Protein AF-A0A935X987-F1 (afdb_monomer)

Radius of gyration: 27.94 Å; Cα contacts (8 Å, |Δi|>4): 305; chains: 1; bounding box: 49×29×111 Å

Nearest PDB structures (foldseek):
  8fn9-assembly2_D  TM=5.252E-01  e=2.152E-01  Homo sapiens
  6yfg-assembly1_AA  TM=4.339E-01  e=1.668E+00  Beihai levi-like virus 32
  7ds3-assembly1_B  TM=3.141E-01  e=2.901E+00  Gallus gallus
  6yfj-assembly1_AA  TM=3.080E-01  e=5.956E+00  Leviviridae sp.

Sequence (176 aa):
MDQRFPAGAHVYTLSGLGQSESVTLNAAVGPYPDAFPYLTGSTFSDLQGMEAGNAFDFHISPIGTPAPGTEQTITFFVDDVLTGETRFSSGGLAAPSVTTLTMPANTLQAGRTYQFQFYLGNRVDLTADNAAGASQGFTLLTTGEFTTAVPEPETVGLMFAGLGVLGAALRRRTAA

pLDDT: mean 71.59, std 15.4, range [34.56, 96.38]

Mean predicted aligned error: 15.08 Å

Secondary structure (DSSP, 8-state):
--TTS-SEEEEEEEEETTEEEEEEEEESS-SS-SS---BSS--HHHHTTB-TTS-EEEEBPPPPPPPTTEEEEEEEEEEETTT--EEEE---EESSS--EEEEPTTSS-TT-EEEEEEEEEEEEEE-SSSSS-EEEEEEEEEEEEEEB--PPPTHHHHHHHHHHHHHHHHHHHS--

Foldseek 3Di:
DPPPDDQAWDWDWDDDDNDIDIDIDHSNDPQDWPDDKDFDPDDLVNQAQAALQAKDKGFIDQTDDGDPQKWKWKKKWKAFPVPRHTLDIPPTDTDRPDGIDIDGHNSDDAFTKIKMKIKIKMKHFPPDDDDDRDIDIDIDIDMDMYHHHDPPPCPVVCVVVVVVVVVVVVVVVVVD

Solvent-accessible surface area (backbone atoms only — not comparable to full-atom values): 10360 Å² total; per-residue (Å²): 129,71,86,88,65,72,73,41,77,44,73,48,71,53,73,55,96,94,45,74,51,75,48,76,46,70,36,63,56,61,95,64,75,91,63,83,68,46,60,70,75,43,54,74,70,66,44,49,52,33,58,23,78,44,59,46,75,49,31,38,37,78,50,71,80,67,50,90,74,40,52,41,34,36,36,43,37,32,27,33,65,86,78,69,46,74,59,43,68,71,53,83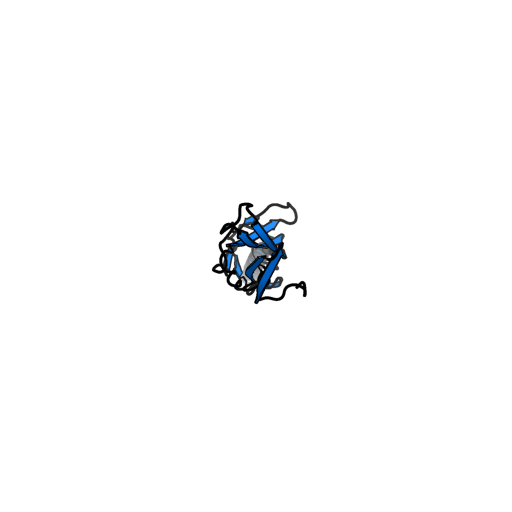,37,69,53,51,84,62,42,69,47,79,46,63,47,58,56,52,60,58,64,38,52,30,35,40,41,39,36,43,39,38,36,33,65,54,72,87,84,63,103,56,91,48,67,53,70,53,71,50,80,42,73,53,71,36,36,25,24,62,76,77,66,62,58,65,59,50,48,53,50,50,52,50,53,52,52,55,56,54,58,59,66,76,76,115

Structure (mmCIF, N/CA/C/O backbone):
data_AF-A0A935X987-F1
#
_entry.id   AF-A0A935X987-F1
#
loop_
_atom_site.group_PDB
_atom_site.id
_atom_site.type_symbol
_atom_site.label_atom_id
_atom_site.label_alt_id
_atom_site.label_comp_id
_atom_site.label_asym_id
_atom_site.label_entity_id
_atom_site.label_seq_id
_atom_site.pdbx_PDB_ins_code
_atom_site.Cartn_x
_atom_site.Cartn_y
_atom_site.Cartn_z
_atom_site.occupancy
_atom_site.B_iso_or_equiv
_atom_site.auth_seq_id
_atom_site.auth_comp_id
_atom_site.auth_asym_id
_atom_site.auth_atom_id
_atom_site.pdbx_PDB_model_num
ATOM 1 N N . MET A 1 1 ? -1.411 -8.880 -22.874 1.00 43.59 1 MET A N 1
ATOM 2 C CA . MET A 1 1 ? -0.137 -8.797 -23.619 1.00 43.59 1 MET A CA 1
ATOM 3 C C . MET A 1 1 ? -0.482 -8.485 -25.068 1.00 43.59 1 MET A C 1
ATOM 5 O O . MET A 1 1 ? -1.319 -9.198 -25.614 1.00 43.59 1 MET A O 1
ATOM 9 N N . ASP A 1 2 ? 0.045 -7.406 -25.655 1.00 34.56 2 ASP A N 1
ATOM 10 C CA . ASP A 1 2 ? -0.148 -7.147 -27.090 1.00 34.56 2 ASP A CA 1
ATOM 11 C C . ASP A 1 2 ? 0.622 -8.223 -27.867 1.00 34.56 2 ASP A C 1
ATOM 13 O O . ASP A 1 2 ? 1.840 -8.337 -27.739 1.00 34.56 2 ASP A O 1
ATOM 17 N N . GLN A 1 3 ? -0.090 -9.058 -28.625 1.00 42.81 3 GLN A N 1
ATOM 18 C CA . GLN A 1 3 ? 0.489 -10.177 -29.380 1.00 42.81 3 GLN A CA 1
ATOM 19 C C . GLN A 1 3 ? 1.501 -9.730 -30.448 1.00 42.81 3 GLN A C 1
ATOM 21 O O . GLN A 1 3 ? 2.171 -10.568 -31.045 1.00 42.81 3 GLN A O 1
ATOM 26 N N . ARG A 1 4 ? 1.615 -8.424 -30.704 1.00 42.59 4 ARG A N 1
ATOM 27 C CA . ARG A 1 4 ? 2.481 -7.865 -31.743 1.00 42.59 4 ARG A CA 1
ATOM 28 C C . ARG A 1 4 ? 3.965 -7.814 -31.371 1.00 42.59 4 ARG A C 1
A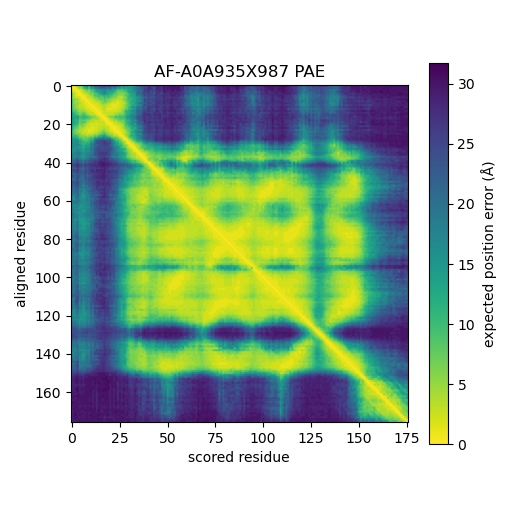TOM 30 O O . ARG A 1 4 ? 4.774 -7.683 -32.280 1.00 42.59 4 ARG A O 1
ATOM 37 N N . PHE A 1 5 ? 4.333 -7.953 -30.093 1.00 49.50 5 PHE A N 1
ATOM 38 C CA . PHE A 1 5 ? 5.737 -7.895 -29.654 1.00 49.50 5 PHE A CA 1
ATOM 39 C C . PHE A 1 5 ? 6.045 -8.947 -28.573 1.00 49.50 5 PHE A C 1
ATOM 41 O O . PHE A 1 5 ? 6.019 -8.639 -27.379 1.00 49.50 5 PHE A O 1
ATOM 48 N N . PRO A 1 6 ? 6.310 -10.210 -28.959 1.00 51.75 6 PRO A N 1
ATOM 49 C CA . PRO A 1 6 ? 6.688 -11.260 -28.014 1.00 51.75 6 PRO A CA 1
ATOM 50 C C . PRO A 1 6 ? 8.062 -10.985 -27.382 1.00 51.75 6 PRO A C 1
ATOM 52 O O . PRO A 1 6 ? 8.884 -10.276 -27.955 1.00 51.75 6 PRO A O 1
ATOM 55 N N . ALA A 1 7 ? 8.333 -11.550 -26.203 1.00 55.28 7 ALA A N 1
ATOM 56 C CA . ALA A 1 7 ? 9.646 -11.432 -25.562 1.00 55.28 7 ALA A CA 1
ATOM 57 C C . ALA A 1 7 ? 10.758 -12.025 -26.452 1.00 55.28 7 ALA A C 1
ATOM 59 O O . ALA A 1 7 ? 10.551 -13.060 -27.088 1.00 55.28 7 ALA A O 1
ATOM 60 N N . GLY A 1 8 ? 11.932 -11.387 -26.485 1.00 58.50 8 GLY A N 1
ATOM 61 C CA . GLY A 1 8 ? 13.074 -11.842 -27.282 1.00 58.50 8 GLY A CA 1
ATOM 62 C C . GLY A 1 8 ? 13.862 -10.721 -27.962 1.00 58.50 8 GLY A C 1
ATOM 63 O O . GLY A 1 8 ? 13.580 -9.533 -27.801 1.00 58.50 8 GLY A O 1
ATOM 64 N N . ALA A 1 9 ? 14.885 -11.122 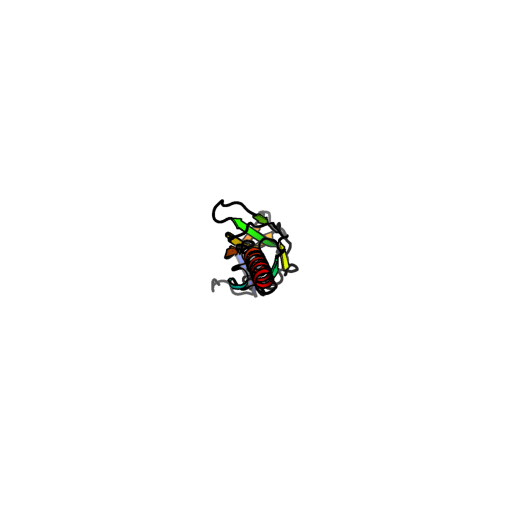-28.715 1.00 63.09 9 ALA A N 1
ATOM 65 C CA . ALA A 1 9 ? 15.674 -10.224 -29.547 1.00 63.09 9 ALA A CA 1
ATOM 66 C C . ALA A 1 9 ? 14.882 -9.842 -30.803 1.00 63.09 9 ALA A C 1
ATOM 68 O O . ALA A 1 9 ? 14.542 -10.709 -31.608 1.00 63.09 9 ALA A O 1
ATOM 69 N N . HIS A 1 10 ? 14.625 -8.550 -30.987 1.00 64.62 10 HIS A N 1
ATOM 70 C CA . HIS A 1 10 ? 14.012 -8.007 -32.196 1.00 64.62 10 HIS A CA 1
ATOM 71 C C . HIS A 1 10 ? 15.057 -7.224 -32.974 1.00 64.62 10 HIS A C 1
ATOM 73 O O . HIS A 1 10 ? 15.650 -6.278 -32.456 1.00 64.62 10 HIS A O 1
ATOM 79 N N . VAL A 1 11 ? 15.292 -7.625 -34.219 1.00 76.19 11 VAL A N 1
ATOM 80 C CA . VAL A 1 11 ? 16.203 -6.916 -35.120 1.00 76.19 11 VAL A CA 1
ATOM 81 C C . VAL A 1 11 ? 15.379 -5.958 -35.962 1.00 76.19 11 VAL A C 1
ATOM 83 O O . VAL A 1 11 ? 14.519 -6.382 -36.733 1.00 76.19 11 VAL A O 1
ATOM 86 N N . TYR A 1 12 ? 15.645 -4.666 -35.810 1.00 65.62 12 TYR A N 1
ATOM 87 C CA . TYR A 1 12 ? 15.057 -3.629 -36.642 1.00 65.62 12 TYR A CA 1
ATOM 88 C C . TYR A 1 12 ? 16.094 -3.201 -37.668 1.00 65.62 12 TYR A C 1
ATOM 90 O O . TYR A 1 12 ? 17.185 -2.759 -37.311 1.00 65.62 12 TYR A O 1
ATOM 98 N N . THR A 1 13 ? 15.752 -3.343 -38.943 1.00 74.00 13 THR A N 1
ATOM 99 C CA . THR A 1 13 ? 16.614 -2.929 -40.048 1.00 74.00 13 THR A CA 1
ATOM 100 C C . THR A 1 13 ? 16.050 -1.663 -40.668 1.00 74.00 13 THR A C 1
ATOM 102 O O . THR A 1 13 ? 14.925 -1.654 -41.168 1.00 74.00 13 THR A O 1
ATOM 105 N N . LEU A 1 14 ? 16.839 -0.592 -40.648 1.00 46.75 14 LEU A N 1
ATOM 106 C CA . LEU A 1 14 ? 16.555 0.615 -41.406 1.00 46.75 14 LEU A CA 1
ATOM 107 C C . LEU A 1 14 ? 17.229 0.485 -42.774 1.00 46.75 14 LEU A C 1
ATOM 109 O O . LEU A 1 14 ? 18.448 0.345 -42.861 1.00 46.75 14 LEU A O 1
ATOM 113 N N . SER A 1 15 ? 16.442 0.529 -43.847 1.00 76.19 15 SER A N 1
ATOM 114 C CA . SER A 1 15 ? 16.947 0.435 -45.220 1.00 76.19 15 SER A CA 1
ATOM 115 C C . SER A 1 15 ? 16.680 1.722 -45.999 1.00 76.19 15 SER A C 1
ATOM 117 O O . SER A 1 15 ? 15.534 2.167 -46.078 1.00 76.19 15 SER A O 1
ATOM 119 N N . GLY A 1 16 ? 17.718 2.288 -46.625 1.00 58.19 16 GLY A N 1
ATOM 120 C CA . GLY A 1 16 ? 17.617 3.474 -47.481 1.00 58.19 16 GLY A CA 1
ATOM 121 C C . GLY A 1 16 ? 18.815 3.624 -48.426 1.00 58.19 16 GLY A C 1
ATOM 122 O O . GLY A 1 16 ? 19.935 3.302 -48.054 1.00 58.19 16 GLY A O 1
ATOM 123 N N . LEU A 1 17 ? 18.572 4.088 -49.663 1.00 66.44 17 LEU A N 1
ATOM 124 C CA . LEU A 1 17 ? 19.579 4.393 -50.705 1.00 66.44 17 LEU A CA 1
ATOM 125 C C . LEU A 1 17 ? 20.768 3.406 -50.790 1.00 66.44 17 LEU A C 1
ATOM 127 O O . LEU A 1 17 ? 21.927 3.809 -50.847 1.00 66.44 17 LEU A O 1
ATOM 131 N N . GLY A 1 18 ? 20.486 2.100 -50.805 1.00 75.00 18 GLY A N 1
ATOM 132 C CA . GLY A 1 18 ? 21.510 1.055 -50.950 1.00 75.00 18 GLY A CA 1
ATOM 133 C C . GLY A 1 18 ? 22.326 0.753 -49.687 1.00 75.00 18 GLY A C 1
ATOM 134 O O . GLY A 1 18 ? 23.235 -0.069 -49.742 1.00 75.00 18 GLY A O 1
ATOM 135 N N . GLN A 1 19 ? 21.995 1.376 -48.558 1.00 54.03 19 GLN A N 1
ATOM 136 C CA . GLN A 1 19 ? 22.542 1.092 -47.234 1.00 54.03 19 GLN A CA 1
ATOM 137 C C . GLN A 1 19 ? 21.471 0.397 -46.383 1.00 54.03 19 GLN A C 1
ATOM 139 O O . GLN A 1 19 ? 20.265 0.628 -46.533 1.00 54.03 19 GLN A O 1
ATOM 144 N N . SER A 1 20 ? 21.901 -0.492 -45.496 1.00 72.38 20 SER A N 1
ATOM 145 C CA . SER A 1 20 ? 21.035 -1.078 -44.476 1.00 72.38 20 SER A CA 1
ATOM 146 C C . SER A 1 20 ? 21.805 -1.178 -43.178 1.00 72.38 20 SER A C 1
ATOM 148 O O . SER A 1 20 ? 22.879 -1.772 -43.134 1.00 72.38 20 SER A O 1
ATOM 150 N N . GLU A 1 21 ? 21.238 -0.599 -42.131 1.00 53.28 21 GLU A N 1
ATOM 151 C CA . GLU A 1 21 ? 21.778 -0.659 -40.783 1.00 53.28 21 GLU A CA 1
ATOM 152 C C . GLU A 1 21 ? 20.774 -1.397 -39.907 1.00 53.28 21 GLU A C 1
ATOM 154 O O . GLU A 1 21 ? 19.562 -1.200 -40.023 1.00 53.28 21 GLU A O 1
ATOM 159 N N . SER A 1 22 ? 21.269 -2.317 -39.085 1.00 60.56 22 SER A N 1
ATOM 160 C CA . SER A 1 22 ? 20.423 -3.112 -38.201 1.00 60.56 22 SER A CA 1
ATOM 161 C C . SER A 1 22 ? 20.777 -2.826 -36.757 1.00 60.56 22 SER A C 1
ATOM 163 O O . SER A 1 22 ? 21.949 -2.838 -36.389 1.00 60.56 22 SER A O 1
ATOM 165 N N . VAL A 1 23 ? 19.748 -2.626 -35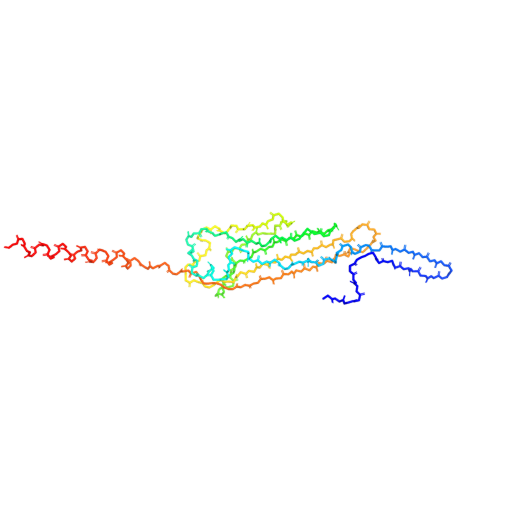.941 1.00 50.69 23 VAL A N 1
ATOM 166 C CA . VAL A 1 23 ? 19.863 -2.550 -34.489 1.00 50.69 23 VAL A CA 1
ATOM 167 C C . VAL A 1 23 ? 19.128 -3.733 -33.875 1.00 50.69 23 VAL A C 1
ATOM 169 O O . VAL A 1 23 ? 17.975 -4.018 -34.207 1.00 50.69 23 VAL A O 1
ATOM 172 N N . THR A 1 24 ? 19.809 -4.444 -32.982 1.00 52.34 24 THR A N 1
ATOM 173 C CA . THR A 1 24 ? 19.202 -5.522 -32.202 1.00 52.34 24 THR A CA 1
ATOM 174 C C . THR A 1 24 ? 18.714 -4.945 -30.885 1.00 52.34 24 THR A C 1
ATOM 176 O O . THR A 1 24 ? 19.516 -4.562 -30.035 1.00 52.34 24 THR A O 1
ATOM 179 N N . LEU A 1 25 ? 17.398 -4.909 -30.704 1.00 50.22 25 LEU A N 1
ATOM 180 C CA . LEU A 1 25 ? 16.777 -4.596 -29.426 1.00 50.22 25 LEU A CA 1
ATOM 181 C C . LEU A 1 25 ? 16.466 -5.907 -28.708 1.00 50.22 25 LEU A C 1
ATOM 183 O O . LEU A 1 25 ? 15.565 -6.652 -29.093 1.00 50.22 25 LEU A O 1
ATOM 187 N N . ASN A 1 26 ? 17.220 -6.197 -27.652 1.00 53.59 26 ASN A N 1
ATOM 188 C CA . ASN A 1 26 ? 16.907 -7.305 -26.759 1.00 53.59 26 ASN A CA 1
ATOM 189 C C . ASN A 1 26 ? 15.798 -6.876 -25.796 1.00 53.59 26 ASN A C 1
ATOM 191 O O . ASN A 1 26 ? 16.073 -6.280 -24.758 1.00 53.59 26 ASN A O 1
ATOM 195 N N . ALA A 1 27 ? 14.549 -7.215 -26.116 1.00 52.78 27 ALA A N 1
ATOM 196 C CA . ALA A 1 27 ? 13.450 -7.166 -25.156 1.00 52.78 27 ALA A CA 1
ATOM 197 C C . ALA A 1 27 ? 13.532 -8.417 -24.264 1.00 52.78 27 ALA A C 1
ATOM 199 O O . ALA A 1 27 ? 12.754 -9.368 -24.403 1.00 52.78 27 ALA A O 1
ATOM 200 N N . ALA A 1 28 ? 14.565 -8.462 -23.416 1.00 50.94 28 ALA A N 1
ATOM 201 C CA . ALA A 1 28 ? 14.770 -9.522 -22.439 1.00 50.94 28 ALA A CA 1
ATOM 202 C C . ALA A 1 28 ? 13.750 -9.342 -21.313 1.00 50.94 28 ALA A C 1
ATOM 204 O O . ALA A 1 28 ? 14.006 -8.627 -20.353 1.00 50.94 28 ALA A O 1
ATOM 205 N N . VAL A 1 29 ? 12.592 -9.990 -21.482 1.00 50.44 29 VAL A N 1
ATOM 206 C CA . VAL A 1 29 ? 11.372 -9.743 -20.701 1.00 50.44 29 VAL A CA 1
ATOM 207 C C . VAL A 1 29 ? 10.857 -8.325 -20.994 1.00 50.44 29 VAL A C 1
ATOM 209 O O . VAL A 1 29 ? 11.619 -7.369 -21.103 1.00 50.44 29 VAL A O 1
ATOM 212 N N . GLY A 1 30 ? 9.560 -8.170 -21.261 1.00 51.19 30 GLY A N 1
ATOM 213 C CA . GLY A 1 30 ? 9.008 -6.827 -21.470 1.00 51.19 30 GLY A CA 1
ATOM 214 C C . GLY A 1 30 ? 9.310 -5.925 -20.262 1.00 51.19 30 GLY A C 1
ATOM 215 O O . GLY A 1 30 ? 9.576 -6.444 -19.182 1.00 51.19 30 GLY A O 1
ATOM 216 N N . PRO A 1 31 ? 9.227 -4.590 -20.398 1.00 51.84 31 PRO A N 1
ATOM 217 C CA . PRO A 1 31 ? 9.417 -3.680 -19.261 1.00 51.84 31 PRO A CA 1
ATOM 218 C C . PRO A 1 31 ? 8.460 -4.026 -18.105 1.00 51.84 31 PRO A C 1
ATOM 220 O O . PRO A 1 31 ? 8.780 -3.799 -16.944 1.00 51.84 31 PRO A O 1
ATOM 223 N N . TYR A 1 32 ? 7.299 -4.603 -18.437 1.00 51.97 32 TYR A N 1
ATOM 224 C CA . TYR A 1 32 ? 6.244 -5.018 -17.522 1.00 51.97 32 TYR A CA 1
ATOM 225 C C . TYR A 1 32 ? 6.720 -6.037 -16.480 1.00 51.97 32 TYR A C 1
ATOM 227 O O . TYR A 1 32 ? 7.476 -6.946 -16.823 1.00 51.97 32 TYR A O 1
ATOM 235 N N 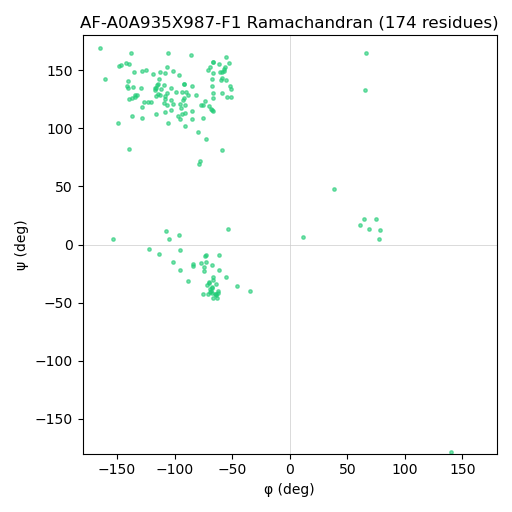. PRO A 1 33 ? 6.222 -5.970 -15.234 1.00 55.19 33 PRO A N 1
ATOM 236 C CA . PRO A 1 33 ? 6.508 -6.974 -14.237 1.00 55.19 33 PRO A CA 1
ATOM 237 C C . PRO A 1 33 ? 5.819 -8.255 -14.688 1.00 55.19 33 PRO A C 1
ATOM 239 O O . PRO A 1 33 ? 4.709 -8.254 -15.227 1.00 55.19 33 PRO A O 1
ATOM 242 N N . ASP A 1 34 ? 6.498 -9.351 -14.445 1.00 53.59 34 ASP A N 1
ATOM 243 C CA . ASP A 1 34 ? 6.047 -10.714 -14.653 1.00 53.59 34 ASP A CA 1
ATOM 244 C C . ASP A 1 34 ? 4.899 -11.118 -13.710 1.00 53.59 34 ASP A C 1
ATOM 246 O O . ASP A 1 34 ? 4.165 -12.060 -14.015 1.00 53.59 34 ASP A O 1
ATOM 250 N N . ALA A 1 35 ? 4.683 -10.379 -12.614 1.00 58.25 35 ALA A N 1
ATOM 251 C CA . ALA A 1 35 ? 3.568 -10.585 -11.692 1.00 58.25 35 ALA A CA 1
ATOM 252 C C . ALA A 1 35 ? 3.075 -9.288 -11.027 1.00 58.25 35 ALA A C 1
ATOM 254 O O . ALA A 1 35 ? 3.826 -8.333 -10.825 1.00 58.25 35 ALA A O 1
ATOM 255 N N . PHE A 1 36 ? 1.797 -9.283 -10.636 1.00 64.75 36 PHE A N 1
ATOM 256 C CA . PHE A 1 36 ? 1.237 -8.248 -9.771 1.00 64.75 36 PHE A CA 1
ATOM 257 C C . PHE A 1 36 ? 1.577 -8.570 -8.315 1.00 64.75 36 PHE A C 1
ATOM 259 O O . PHE A 1 36 ? 1.294 -9.685 -7.876 1.00 64.75 36 PHE A O 1
ATOM 266 N N . PRO A 1 37 ? 2.134 -7.622 -7.553 1.00 66.38 37 PRO A N 1
ATOM 267 C CA . PRO A 1 37 ? 2.337 -7.815 -6.131 1.00 66.38 37 PRO A CA 1
ATOM 268 C C . PRO A 1 37 ? 0.998 -7.872 -5.388 1.00 66.38 37 PRO A C 1
ATOM 270 O O . PRO A 1 37 ? 0.082 -7.079 -5.635 1.00 66.38 37 PRO A O 1
ATOM 273 N N . TYR A 1 38 ? 0.899 -8.823 -4.466 1.00 71.56 38 TYR A N 1
ATOM 274 C CA . TYR A 1 38 ? -0.270 -9.066 -3.626 1.00 71.56 38 TYR A CA 1
ATOM 275 C C . TYR A 1 38 ? 0.161 -9.355 -2.185 1.00 71.56 38 TYR A C 1
ATOM 277 O O . TYR A 1 38 ? 1.330 -9.635 -1.917 1.00 71.56 38 TYR A O 1
ATOM 285 N N . LEU A 1 39 ? -0.778 -9.289 -1.242 1.00 71.00 39 LEU A N 1
ATOM 286 C CA . LEU A 1 39 ? -0.509 -9.636 0.153 1.00 71.00 39 LEU A CA 1
ATOM 287 C C . LEU A 1 39 ? -0.461 -11.167 0.308 1.00 71.00 39 LEU A C 1
ATOM 289 O O . LEU A 1 39 ? -1.426 -11.853 -0.023 1.00 71.00 39 LEU A O 1
ATOM 293 N N . THR A 1 40 ? 0.668 -11.715 0.765 1.00 61.56 40 THR A N 1
ATOM 294 C CA . THR A 1 40 ? 0.913 -13.175 0.845 1.00 61.56 40 THR A CA 1
ATOM 295 C C . THR A 1 40 ? 0.611 -13.792 2.202 1.00 61.56 40 THR A C 1
ATOM 297 O O . THR A 1 40 ? 0.399 -15.001 2.272 1.00 61.56 40 THR A O 1
ATOM 300 N N . GLY A 1 41 ? 0.611 -12.986 3.265 1.00 52.12 41 GLY A N 1
ATOM 301 C CA . GLY A 1 41 ? 0.419 -13.433 4.652 1.00 52.12 41 GLY A CA 1
ATOM 302 C C . GLY A 1 41 ? -0.757 -12.775 5.373 1.00 52.12 41 GLY A C 1
ATOM 303 O O . GLY A 1 41 ? -1.050 -13.143 6.503 1.00 52.12 41 GLY A O 1
ATOM 304 N N . SER A 1 42 ? -1.424 -11.824 4.722 1.00 53.66 42 SER A N 1
ATOM 305 C CA . SER A 1 42 ? -2.667 -11.212 5.178 1.00 53.66 42 SER A CA 1
ATOM 306 C C . SER A 1 42 ? -3.678 -11.298 4.044 1.00 53.66 42 SER A C 1
ATOM 308 O O . SER A 1 42 ? -3.570 -10.635 3.013 1.00 53.66 42 SER A O 1
ATOM 310 N N . THR A 1 43 ? -4.675 -12.155 4.204 1.00 56.34 43 THR A N 1
ATOM 311 C CA . THR A 1 43 ? -5.895 -12.021 3.421 1.00 56.34 43 THR A CA 1
ATOM 312 C C . THR A 1 43 ? -6.603 -10.737 3.848 1.00 56.34 43 THR A C 1
ATOM 314 O O . THR A 1 43 ? -6.419 -10.247 4.961 1.00 56.34 43 THR A O 1
ATOM 317 N N . PHE A 1 44 ? -7.450 -10.187 2.979 1.00 56.66 44 PHE A N 1
ATOM 318 C CA . PHE A 1 44 ? -8.363 -9.099 3.347 1.00 56.66 44 PHE A CA 1
ATOM 319 C C . PHE A 1 44 ? -9.077 -9.365 4.684 1.00 56.66 44 PHE A C 1
ATOM 321 O O . PHE A 1 44 ? -9.287 -8.446 5.467 1.00 56.66 44 PHE A O 1
ATOM 328 N N . SER A 1 45 ? -9.405 -10.633 4.947 1.00 60.22 45 SER A N 1
ATOM 329 C CA . SER A 1 45 ? -10.037 -11.109 6.175 1.00 60.22 45 SER A CA 1
ATOM 330 C C . SER A 1 45 ? -9.167 -10.929 7.419 1.00 60.22 45 SER A C 1
ATOM 332 O O . SER A 1 45 ? -9.709 -10.633 8.475 1.00 60.22 45 SER A O 1
ATOM 334 N N . ASP A 1 46 ? -7.843 -11.047 7.302 1.00 64.75 46 ASP A N 1
ATOM 335 C CA . ASP A 1 46 ? -6.909 -10.891 8.429 1.00 64.75 46 ASP A CA 1
ATOM 336 C C . ASP A 1 46 ? -6.733 -9.420 8.839 1.00 64.75 46 ASP A C 1
ATOM 338 O O . ASP A 1 46 ? -6.313 -9.124 9.955 1.00 64.75 46 ASP A O 1
ATOM 342 N N . LEU A 1 47 ? -7.081 -8.488 7.944 1.00 69.19 47 LEU A N 1
ATOM 343 C CA . LEU A 1 47 ? -7.134 -7.054 8.239 1.00 69.19 47 LEU A CA 1
ATOM 344 C C . LEU A 1 47 ? -8.466 -6.638 8.885 1.00 69.19 47 LEU A C 1
ATOM 346 O O . LEU A 1 47 ? -8.546 -5.564 9.486 1.00 69.19 47 LEU A O 1
ATOM 350 N N . GLN A 1 48 ? -9.517 -7.460 8.770 1.00 73.31 48 GLN A N 1
ATOM 351 C CA . GLN A 1 48 ? -10.814 -7.154 9.372 1.00 73.31 48 GLN A CA 1
ATOM 352 C C . GLN A 1 48 ? -10.755 -7.352 10.882 1.00 73.31 48 GLN A C 1
ATOM 354 O O . GLN A 1 48 ? -10.440 -8.434 11.370 1.00 73.31 48 GLN A O 1
ATOM 359 N N . GLY A 1 49 ? -11.095 -6.306 11.631 1.00 70.62 49 GLY A N 1
ATOM 360 C CA . GLY A 1 49 ? -10.991 -6.336 13.086 1.00 70.62 49 GLY A CA 1
ATOM 361 C C . GLY A 1 49 ? -9.552 -6.215 13.585 1.00 70.62 49 GLY A C 1
ATOM 362 O O . GLY A 1 49 ? -9.267 -6.606 14.712 1.00 70.62 49 GLY A O 1
ATOM 363 N N . MET A 1 50 ? -8.634 -5.667 12.781 1.00 82.06 50 MET A N 1
ATOM 364 C CA . MET A 1 50 ? -7.275 -5.391 13.244 1.00 82.06 50 MET A CA 1
ATOM 365 C C . MET A 1 50 ? -7.295 -4.433 14.445 1.00 82.06 50 MET A C 1
ATOM 367 O O . MET A 1 50 ? -7.925 -3.373 14.404 1.00 82.06 50 MET A O 1
ATOM 371 N N . GLU A 1 51 ? -6.576 -4.796 15.505 1.00 86.62 51 GLU A N 1
ATOM 372 C CA . GLU A 1 51 ? -6.449 -3.985 16.716 1.00 86.62 51 GLU A CA 1
ATOM 373 C C . GLU A 1 51 ? -5.506 -2.802 16.481 1.00 86.62 51 GLU A C 1
ATOM 375 O O . GLU A 1 51 ? -4.289 -2.962 16.388 1.00 86.62 51 GLU A O 1
ATOM 380 N N . ALA A 1 52 ? -6.065 -1.591 16.422 1.00 88.38 52 ALA A N 1
ATOM 381 C CA . ALA A 1 52 ? -5.321 -0.368 16.110 1.00 88.38 52 ALA A CA 1
ATOM 382 C C . ALA A 1 52 ? -4.198 -0.043 17.120 1.00 88.38 52 ALA A C 1
ATOM 384 O O . ALA A 1 52 ? -3.246 0.672 16.795 1.00 88.38 52 ALA A O 1
ATOM 385 N N . GLY A 1 53 ? -4.299 -0.577 18.342 1.00 88.38 53 GLY A N 1
ATOM 386 C CA . GLY A 1 53 ? -3.295 -0.417 19.395 1.00 88.38 53 GLY A CA 1
ATOM 387 C C . GLY A 1 53 ? -2.013 -1.228 19.184 1.00 88.38 53 GLY A C 1
ATOM 388 O O . GLY A 1 53 ? -1.038 -0.996 19.895 1.00 88.38 53 GLY A O 1
ATOM 389 N N . ASN A 1 54 ? -1.984 -2.145 18.214 1.00 86.25 54 ASN A N 1
ATOM 390 C CA . ASN A 1 54 ? -0.837 -3.004 17.932 1.00 86.25 54 ASN A CA 1
ATOM 391 C C . ASN A 1 54 ? -0.121 -2.580 16.646 1.00 86.25 54 ASN A C 1
ATOM 393 O O . ASN A 1 54 ? -0.721 -2.006 15.739 1.00 86.25 54 ASN A O 1
ATOM 397 N N . ALA A 1 55 ? 1.181 -2.865 16.571 1.00 89.44 55 ALA A N 1
ATOM 398 C CA . ALA A 1 55 ? 1.905 -2.783 15.307 1.00 89.44 55 ALA A CA 1
ATOM 399 C C . ALA A 1 55 ? 1.436 -3.907 14.376 1.00 89.44 55 ALA A C 1
ATOM 401 O O . ALA A 1 55 ? 1.009 -4.965 14.847 1.00 89.44 55 ALA A O 1
ATOM 402 N N . PHE A 1 56 ? 1.535 -3.682 13.070 1.00 85.62 56 PHE A N 1
ATOM 403 C CA . PHE A 1 56 ? 1.103 -4.650 12.071 1.00 85.62 56 PHE A CA 1
ATOM 404 C C . PHE A 1 56 ? 2.124 -4.788 10.947 1.00 85.62 56 PHE A C 1
ATOM 406 O O . PHE A 1 56 ? 2.601 -3.786 10.413 1.00 85.62 56 PHE A O 1
ATOM 413 N N . ASP A 1 57 ? 2.406 -6.031 10.565 1.00 87.94 57 ASP A N 1
ATOM 414 C CA . ASP A 1 57 ? 3.308 -6.364 9.469 1.00 87.94 57 ASP A CA 1
ATOM 415 C C . ASP A 1 57 ? 2.509 -6.765 8.225 1.00 87.94 57 ASP A C 1
ATOM 417 O O . ASP A 1 57 ? 1.808 -7.776 8.191 1.00 87.94 57 ASP A O 1
ATOM 421 N N . PHE A 1 58 ? 2.639 -5.972 7.165 1.00 82.88 58 PHE A N 1
ATOM 422 C CA . PHE A 1 58 ? 2.117 -6.306 5.848 1.00 82.88 58 PHE A CA 1
ATOM 423 C C . PHE A 1 58 ? 3.128 -7.182 5.115 1.00 82.88 58 PHE A C 1
ATOM 425 O O . PHE A 1 58 ? 4.223 -6.730 4.779 1.00 82.88 58 PHE A O 1
ATOM 432 N N . HIS A 1 59 ? 2.748 -8.428 4.839 1.00 83.50 59 HIS A N 1
ATOM 433 C CA . HIS A 1 59 ? 3.554 -9.356 4.051 1.00 83.50 59 HIS A CA 1
ATOM 434 C C . HIS A 1 59 ? 3.181 -9.277 2.576 1.00 83.50 59 HIS A C 1
ATOM 436 O O . HIS A 1 59 ? 2.018 -9.450 2.211 1.00 83.50 59 HIS A O 1
ATOM 442 N N . ILE A 1 60 ? 4.177 -9.046 1.731 1.00 78.88 60 ILE A N 1
ATOM 443 C CA . ILE A 1 60 ? 4.013 -8.817 0.298 1.00 78.88 60 ILE A CA 1
ATOM 444 C C . ILE A 1 60 ? 4.643 -9.985 -0.458 1.00 78.88 60 ILE A C 1
ATOM 446 O O . ILE A 1 60 ? 5.686 -10.517 -0.066 1.00 78.88 60 ILE A O 1
ATOM 450 N N . SER A 1 61 ? 4.014 -10.397 -1.556 1.00 75.06 61 SER A N 1
ATOM 451 C CA . SER A 1 61 ? 4.596 -11.363 -2.482 1.00 75.06 61 SER A CA 1
ATOM 452 C C . SER A 1 61 ? 5.963 -10.890 -2.974 1.00 75.06 61 SER A C 1
ATOM 454 O O . SER A 1 61 ? 6.105 -9.705 -3.284 1.00 75.06 61 SER A O 1
ATOM 456 N N . PRO A 1 62 ? 6.942 -11.795 -3.133 1.00 73.62 62 PRO A N 1
ATOM 457 C CA . PRO A 1 62 ? 8.189 -11.460 -3.804 1.00 73.62 62 PRO A CA 1
ATOM 458 C C . PRO A 1 62 ? 7.905 -10.798 -5.153 1.00 73.62 62 PRO A C 1
ATOM 460 O O . PRO A 1 62 ? 7.063 -11.276 -5.915 1.00 73.62 62 PRO A O 1
ATOM 463 N N . ILE A 1 63 ? 8.600 -9.701 -5.438 1.00 74.50 63 ILE A N 1
ATOM 464 C CA . ILE A 1 63 ? 8.524 -9.038 -6.739 1.00 74.50 63 ILE A CA 1
ATOM 465 C C . ILE A 1 63 ? 9.634 -9.606 -7.622 1.00 74.50 63 ILE A C 1
ATOM 467 O O . ILE A 1 63 ? 10.749 -9.839 -7.148 1.00 74.50 63 ILE A O 1
ATOM 471 N N . GLY A 1 64 ? 9.320 -9.868 -8.892 1.00 71.12 64 GLY A N 1
ATOM 472 C CA . GLY A 1 64 ? 10.300 -10.328 -9.870 1.00 71.12 64 GLY A CA 1
ATOM 473 C C . GLY A 1 64 ? 11.474 -9.355 -9.998 1.00 71.12 64 GLY A C 1
ATOM 474 O O . GLY A 1 64 ? 11.347 -8.149 -9.776 1.00 71.12 64 GLY A O 1
ATOM 475 N N . THR A 1 65 ? 12.649 -9.882 -10.345 1.00 72.25 65 THR A N 1
ATOM 476 C CA . THR A 1 65 ? 13.829 -9.033 -10.559 1.00 72.25 65 THR A CA 1
ATOM 477 C C . THR A 1 65 ? 13.600 -8.154 -11.795 1.00 72.25 65 THR A C 1
ATOM 479 O O . THR A 1 65 ? 13.214 -8.695 -12.833 1.00 72.25 65 THR A O 1
ATOM 482 N N . PRO A 1 66 ? 13.829 -6.827 -11.724 1.00 70.62 66 PRO A N 1
ATOM 483 C CA . PRO A 1 66 ? 13.704 -5.966 -12.893 1.00 70.62 66 PRO A CA 1
ATOM 484 C C . PRO A 1 66 ? 14.587 -6.406 -14.059 1.00 70.62 66 PRO A C 1
ATOM 486 O O . PRO A 1 66 ? 15.677 -6.947 -13.862 1.00 70.62 66 PRO A O 1
ATOM 489 N N . ALA A 1 67 ? 14.155 -6.077 -15.279 1.00 67.81 67 ALA A N 1
ATOM 490 C CA . ALA A 1 67 ? 15.039 -6.126 -16.435 1.00 67.81 67 ALA A CA 1
ATOM 491 C C . ALA A 1 67 ? 16.258 -5.198 -16.212 1.00 67.81 67 ALA A C 1
ATOM 493 O O . ALA A 1 67 ? 16.136 -4.169 -15.541 1.00 67.81 67 ALA A O 1
ATOM 494 N N . PRO A 1 68 ? 17.444 -5.513 -16.762 1.00 67.75 68 PRO A N 1
ATOM 495 C CA . PRO A 1 68 ? 18.622 -4.657 -16.623 1.00 67.75 68 PRO A CA 1
ATOM 496 C C . PRO A 1 68 ? 18.344 -3.201 -17.027 1.00 67.75 68 PRO A C 1
ATOM 498 O O . PRO A 1 68 ? 17.703 -2.953 -18.045 1.00 67.75 68 PRO A O 1
ATOM 501 N N . GLY A 1 69 ? 18.831 -2.240 -16.235 1.00 70.00 69 GLY A N 1
ATOM 502 C CA . GLY A 1 69 ? 18.592 -0.807 -16.474 1.00 70.00 69 GLY A CA 1
ATOM 503 C C . GLY A 1 69 ? 17.209 -0.304 -16.041 1.00 70.00 69 GLY A C 1
ATOM 504 O O . GLY A 1 69 ? 16.824 0.805 -16.402 1.00 70.00 69 GLY A O 1
ATOM 505 N N . THR A 1 70 ? 16.468 -1.111 -15.279 1.00 73.75 70 THR A N 1
ATOM 506 C CA . THR A 1 70 ? 15.146 -0.766 -14.751 1.00 73.75 70 THR A CA 1
ATOM 507 C C . THR A 1 70 ? 15.211 -0.530 -13.247 1.00 73.75 70 THR A C 1
ATOM 509 O O . THR A 1 70 ? 15.662 -1.397 -12.496 1.00 73.75 70 THR A O 1
ATOM 512 N N . GLU A 1 71 ? 14.697 0.607 -12.793 1.00 78.88 71 GLU A N 1
ATOM 513 C CA . GLU A 1 71 ? 14.459 0.882 -11.380 1.00 78.88 71 GLU A CA 1
ATOM 514 C C . GLU A 1 71 ? 13.046 0.437 -10.997 1.00 78.88 71 GLU A C 1
ATOM 516 O O . GLU A 1 71 ? 12.070 0.764 -11.675 1.00 78.88 71 GLU A O 1
ATOM 521 N N . GLN A 1 72 ? 12.923 -0.310 -9.899 1.00 80.25 72 GLN A N 1
ATOM 522 C CA . GLN A 1 72 ? 11.630 -0.659 -9.318 1.00 80.25 72 GLN A CA 1
ATOM 523 C C . GLN A 1 72 ? 11.497 -0.079 -7.917 1.00 80.25 72 GLN A C 1
ATOM 525 O O . GLN A 1 72 ? 12.385 -0.222 -7.073 1.00 80.25 72 GLN A O 1
ATOM 530 N N . THR A 1 73 ? 10.357 0.549 -7.659 1.00 84.94 73 THR A N 1
ATOM 531 C CA . THR A 1 73 ? 10.035 1.168 -6.377 1.00 84.94 73 THR A CA 1
ATOM 532 C C . THR A 1 73 ? 8.673 0.696 -5.905 1.00 84.94 73 THR A C 1
ATOM 534 O O . THR A 1 73 ? 7.706 0.674 -6.666 1.00 84.94 73 THR A O 1
ATOM 537 N N . ILE A 1 74 ? 8.596 0.344 -4.631 1.00 83.88 74 ILE A N 1
ATOM 538 C CA . ILE A 1 74 ? 7.357 0.028 -3.934 1.00 83.88 74 ILE A CA 1
ATOM 539 C C . ILE A 1 74 ? 6.985 1.219 -3.067 1.00 83.88 74 ILE A C 1
ATOM 541 O O . ILE A 1 74 ? 7.820 1.720 -2.313 1.00 83.88 74 ILE A O 1
ATOM 545 N N . THR A 1 75 ? 5.718 1.610 -3.111 1.00 88.44 75 THR A N 1
ATOM 546 C CA . THR A 1 75 ? 5.156 2.548 -2.143 1.00 88.44 75 THR A CA 1
ATOM 547 C C . THR A 1 75 ? 3.831 2.010 -1.634 1.00 88.44 75 THR A C 1
ATOM 549 O O . THR A 1 75 ? 2.949 1.664 -2.420 1.00 88.44 75 THR A O 1
ATOM 552 N N . PHE A 1 76 ? 3.681 1.956 -0.316 1.00 88.00 76 PHE A N 1
ATOM 553 C CA . PHE A 1 76 ? 2.457 1.529 0.345 1.00 88.00 76 PHE A CA 1
ATOM 554 C C . PHE A 1 76 ? 1.844 2.684 1.128 1.00 88.00 76 PHE A C 1
ATOM 556 O O . PHE A 1 76 ? 2.565 3.411 1.816 1.00 88.00 76 PHE A O 1
ATOM 563 N N . PHE A 1 77 ? 0.526 2.818 1.037 1.00 92.50 77 PHE A N 1
ATOM 564 C CA . PHE A 1 77 ? -0.263 3.806 1.761 1.00 92.50 77 PHE A CA 1
ATOM 565 C C . PHE A 1 77 ? -1.419 3.146 2.502 1.00 92.50 77 PHE A C 1
ATOM 567 O O . PHE A 1 77 ? -1.972 2.143 2.044 1.00 92.50 77 PHE A O 1
ATOM 574 N N . VAL A 1 78 ? -1.795 3.755 3.625 1.00 92.25 78 VAL A N 1
ATOM 575 C CA . VAL A 1 78 ? -3.060 3.501 4.317 1.00 92.25 78 VAL A CA 1
ATOM 576 C C . VAL A 1 78 ? -3.741 4.839 4.562 1.00 92.25 78 VAL A C 1
ATOM 578 O O . VAL A 1 78 ? -3.205 5.685 5.284 1.00 92.25 78 VAL A O 1
ATOM 581 N N . ASP A 1 79 ? -4.924 5.008 3.987 1.00 95.12 79 ASP A N 1
ATOM 582 C CA . ASP A 1 79 ? -5.699 6.244 4.015 1.00 95.12 79 ASP A CA 1
ATOM 583 C C . ASP A 1 79 ? -7.002 6.044 4.798 1.00 95.12 79 ASP A C 1
ATOM 585 O O . ASP A 1 79 ? -7.663 5.010 4.686 1.00 95.12 79 ASP A O 1
ATOM 589 N N . ASP A 1 80 ? -7.378 7.024 5.619 1.00 95.88 80 ASP A N 1
ATOM 590 C CA . ASP A 1 80 ? -8.678 7.062 6.301 1.00 95.88 80 ASP A CA 1
ATOM 591 C C . ASP A 1 80 ? -9.779 7.331 5.269 1.00 95.88 80 ASP A C 1
ATOM 593 O O . ASP A 1 80 ? -9.776 8.378 4.625 1.00 95.88 80 ASP A O 1
ATOM 597 N N . VAL A 1 81 ? -10.731 6.408 5.111 1.00 94.12 81 VAL A N 1
ATOM 598 C CA . VAL A 1 81 ? -11.782 6.528 4.082 1.00 94.12 81 VAL A CA 1
ATOM 599 C C . VAL A 1 81 ? -12.726 7.695 4.371 1.00 94.12 81 VAL A C 1
ATOM 601 O O . VAL A 1 81 ? -13.249 8.317 3.448 1.00 94.12 81 VAL A O 1
ATOM 604 N N . LEU A 1 82 ? -12.944 8.027 5.647 1.00 95.06 82 LEU A N 1
ATOM 605 C CA . LEU A 1 82 ? -13.847 9.107 6.030 1.00 95.06 82 LEU A CA 1
ATOM 606 C C . LEU A 1 82 ? -13.218 10.480 5.784 1.00 95.06 82 LEU A C 1
ATOM 608 O O . LEU A 1 82 ? -13.909 11.394 5.337 1.00 95.06 82 LEU A O 1
ATOM 612 N N . THR A 1 83 ? -11.936 10.652 6.118 1.00 96.19 83 THR A N 1
ATOM 613 C CA . THR A 1 83 ? -11.265 11.963 6.040 1.00 96.19 83 THR A CA 1
ATOM 614 C C . THR A 1 83 ? -10.382 12.141 4.808 1.00 96.19 83 THR A C 1
ATOM 616 O O . THR A 1 83 ? -9.986 13.268 4.519 1.00 96.19 83 THR A O 1
ATOM 619 N N . GLY A 1 84 ? -10.051 11.062 4.096 1.00 93.75 84 GLY A N 1
ATOM 620 C CA . GLY A 1 84 ? -9.079 11.043 3.000 1.00 93.75 84 GLY A CA 1
ATOM 621 C C . GLY A 1 84 ? -7.631 11.270 3.448 1.00 93.75 84 GLY A C 1
ATOM 622 O O . GLY A 1 84 ? -6.777 11.584 2.626 1.00 93.75 84 GLY A O 1
ATOM 623 N N . GLU A 1 85 ? -7.349 11.183 4.750 1.00 96.38 85 GLU A N 1
ATOM 624 C CA . GLU A 1 85 ? -6.026 11.485 5.303 1.00 96.38 85 GLU A CA 1
ATOM 625 C C . GLU A 1 85 ? -5.139 10.237 5.292 1.00 96.38 85 GLU A C 1
ATOM 627 O O . GLU A 1 85 ? -5.519 9.205 5.850 1.00 96.38 85 GLU A O 1
ATOM 632 N N . THR A 1 86 ? -3.933 10.350 4.735 1.00 96.19 86 THR A N 1
ATOM 633 C CA . THR A 1 86 ? -2.917 9.297 4.820 1.00 96.19 86 THR A CA 1
ATOM 634 C C . THR A 1 86 ? -2.442 9.132 6.258 1.00 96.19 86 THR A C 1
ATOM 636 O O . THR A 1 86 ? -1.816 10.021 6.836 1.00 96.19 86 THR A O 1
ATOM 639 N N . ARG A 1 87 ? -2.722 7.966 6.840 1.00 95.62 87 ARG A N 1
ATOM 640 C CA . ARG A 1 87 ? -2.270 7.580 8.183 1.00 95.62 87 ARG A CA 1
ATOM 641 C C . ARG A 1 87 ? -0.907 6.914 8.164 1.00 95.62 87 ARG A C 1
ATOM 643 O O . ARG A 1 87 ? -0.149 7.058 9.117 1.00 95.62 87 ARG A O 1
ATOM 650 N N . PHE A 1 88 ? -0.592 6.204 7.087 1.00 94.44 88 PHE A N 1
ATOM 651 C CA . PHE A 1 88 ? 0.678 5.507 6.942 1.00 94.44 88 PHE A CA 1
ATOM 652 C C . PHE A 1 88 ? 1.210 5.609 5.517 1.00 94.44 88 PHE A C 1
ATOM 654 O O . PHE A 1 88 ? 0.453 5.492 4.555 1.00 94.44 88 PHE A O 1
ATOM 661 N N . SER A 1 89 ? 2.527 5.775 5.396 1.00 94.31 89 SER A N 1
ATOM 662 C CA . SER A 1 89 ? 3.256 5.638 4.140 1.00 94.31 89 SER A CA 1
ATOM 663 C C . SER A 1 89 ? 4.600 4.968 4.397 1.00 94.31 89 SER A C 1
ATOM 665 O O . SER A 1 89 ? 5.309 5.341 5.332 1.00 94.31 89 SER A O 1
ATOM 667 N N . SER A 1 90 ? 4.977 4.014 3.547 1.00 89.50 90 SER A N 1
ATOM 668 C CA . SER A 1 90 ? 6.295 3.372 3.618 1.00 89.50 90 SER A CA 1
ATOM 669 C C . SER A 1 90 ? 7.444 4.270 3.144 1.00 89.50 90 SER A C 1
ATOM 671 O O . SER A 1 90 ? 8.607 3.933 3.355 1.00 89.50 90 SER A O 1
ATOM 673 N N . GLY A 1 91 ? 7.138 5.373 2.447 1.00 85.06 91 GLY A N 1
ATOM 674 C CA . GLY A 1 91 ? 8.094 6.015 1.542 1.00 85.06 91 GLY A CA 1
ATOM 675 C C . GLY A 1 91 ? 8.410 5.114 0.338 1.00 85.06 91 GLY A C 1
ATOM 676 O O . GLY A 1 91 ? 8.079 3.928 0.333 1.00 85.06 91 GLY A O 1
ATOM 677 N N . GLY A 1 92 ? 9.002 5.672 -0.718 1.00 84.12 92 GLY A N 1
ATOM 678 C CA . GLY A 1 92 ? 9.435 4.870 -1.865 1.00 84.12 92 GLY A CA 1
ATOM 679 C C . GLY A 1 92 ? 10.591 3.954 -1.464 1.00 84.12 92 GLY A C 1
ATOM 680 O O . GLY A 1 92 ? 11.661 4.439 -1.098 1.00 84.12 92 GLY A O 1
ATOM 681 N N . LEU A 1 93 ? 10.379 2.643 -1.520 1.00 83.75 93 LEU A N 1
ATOM 682 C CA . LEU A 1 93 ? 11.367 1.627 -1.167 1.00 83.75 93 LEU A CA 1
ATOM 683 C C . LEU A 1 93 ? 11.858 0.906 -2.419 1.00 83.75 93 LEU A C 1
ATOM 685 O O . LEU A 1 93 ? 11.064 0.548 -3.287 1.00 83.75 93 LEU A O 1
ATOM 689 N N . ALA A 1 94 ? 13.163 0.662 -2.509 1.00 78.88 94 ALA A N 1
ATOM 690 C CA . ALA A 1 94 ? 13.730 -0.091 -3.621 1.00 78.88 94 ALA A CA 1
ATOM 691 C C . ALA A 1 94 ? 13.257 -1.557 -3.581 1.00 78.88 94 ALA A C 1
ATOM 693 O O . ALA A 1 94 ? 13.421 -2.246 -2.574 1.00 78.88 94 ALA A O 1
ATOM 694 N N . ALA A 1 95 ? 12.681 -2.037 -4.682 1.00 73.44 95 ALA A N 1
ATOM 695 C CA . ALA A 1 95 ? 12.368 -3.451 -4.892 1.00 73.44 95 ALA A CA 1
ATOM 696 C C . ALA A 1 95 ? 13.600 -4.186 -5.479 1.00 73.44 95 ALA A C 1
ATOM 698 O O . ALA A 1 95 ? 14.499 -3.520 -5.999 1.00 73.44 95 ALA A O 1
ATOM 699 N N . PRO A 1 96 ? 13.686 -5.535 -5.449 1.00 68.75 96 PRO A N 1
ATOM 700 C CA . PRO A 1 96 ? 12.703 -6.515 -4.966 1.00 68.75 96 PRO A CA 1
ATOM 701 C C . PRO A 1 96 ? 12.929 -6.997 -3.521 1.00 68.75 96 PRO A C 1
ATOM 703 O O . PRO A 1 96 ? 12.283 -7.944 -3.082 1.00 68.75 96 PRO A O 1
ATOM 706 N N . SER A 1 97 ? 13.854 -6.396 -2.768 1.00 70.31 97 SER A N 1
ATOM 707 C CA . SER A 1 97 ? 14.288 -6.912 -1.457 1.00 70.31 97 SER A CA 1
ATOM 708 C C . SER A 1 97 ? 13.271 -6.742 -0.321 1.00 70.31 97 SER A C 1
ATOM 710 O O . SER A 1 97 ? 13.476 -7.284 0.764 1.00 70.31 97 SER A O 1
ATOM 712 N N . VAL A 1 98 ? 12.183 -6.005 -0.545 1.00 80.19 98 VAL A N 1
ATOM 713 C CA . VAL A 1 98 ? 11.177 -5.711 0.479 1.00 80.19 98 VAL A CA 1
ATOM 714 C C . VAL A 1 98 ? 10.005 -6.681 0.367 1.00 80.19 98 VAL A C 1
ATOM 716 O O . VAL A 1 98 ? 9.210 -6.605 -0.564 1.00 80.19 98 VAL A O 1
ATOM 719 N N . THR A 1 99 ? 9.878 -7.567 1.354 1.00 82.00 99 THR A N 1
ATOM 720 C CA . THR A 1 99 ? 8.762 -8.526 1.474 1.00 82.00 99 THR A CA 1
ATOM 721 C C . THR A 1 99 ? 7.870 -8.267 2.686 1.00 82.00 99 THR A C 1
ATOM 723 O O . THR A 1 99 ? 6.828 -8.904 2.824 1.00 82.00 99 THR A O 1
ATOM 726 N N . THR A 1 100 ? 8.268 -7.350 3.571 1.00 85.50 100 THR A N 1
ATOM 727 C CA . THR A 1 100 ? 7.530 -7.011 4.792 1.00 85.50 100 THR A CA 1
ATOM 728 C C . THR A 1 100 ? 7.576 -5.503 5.021 1.00 85.50 100 THR A C 1
ATOM 730 O O . THR A 1 100 ? 8.646 -4.901 4.923 1.00 85.50 100 THR A O 1
ATOM 733 N N . LEU A 1 101 ? 6.429 -4.903 5.345 1.00 87.38 101 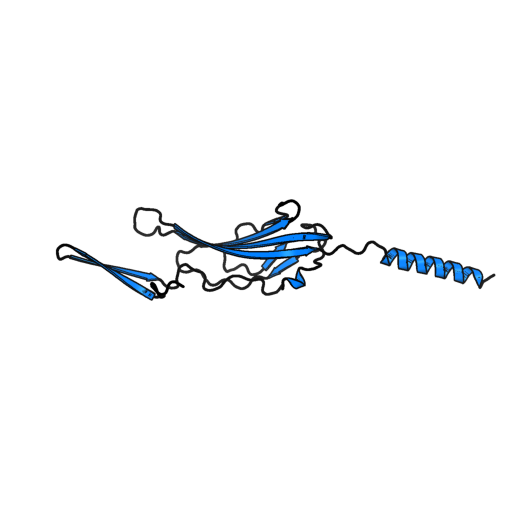LEU A N 1
ATOM 734 C CA . LEU A 1 101 ? 6.305 -3.506 5.767 1.00 87.38 101 LEU A CA 1
ATOM 735 C C . LEU A 1 101 ? 5.644 -3.435 7.138 1.00 87.38 101 LEU A C 1
ATOM 737 O O . LEU A 1 101 ? 4.515 -3.888 7.297 1.00 87.38 101 LEU A O 1
ATOM 741 N N . THR A 1 102 ? 6.319 -2.818 8.101 1.00 90.56 102 THR A N 1
ATOM 742 C CA . THR A 1 102 ? 5.787 -2.657 9.456 1.00 90.56 102 THR A CA 1
ATOM 743 C C . THR A 1 102 ? 5.120 -1.298 9.607 1.00 90.56 102 THR A C 1
ATOM 745 O O . THR A 1 102 ? 5.764 -0.257 9.465 1.00 90.56 102 THR A O 1
ATOM 748 N N . MET A 1 103 ? 3.838 -1.306 9.950 1.00 91.25 103 MET A N 1
ATOM 749 C CA . MET A 1 103 ? 3.116 -0.132 10.421 1.00 91.25 103 MET A CA 1
ATOM 750 C C . MET A 1 103 ? 3.171 -0.086 11.956 1.00 91.25 103 MET A C 1
ATOM 752 O O . MET A 1 103 ? 2.773 -1.055 12.609 1.00 91.25 103 MET A O 1
ATOM 756 N N . PRO A 1 104 ? 3.649 1.017 12.562 1.00 94.44 104 PRO A N 1
ATOM 757 C CA . PRO A 1 104 ? 3.722 1.142 14.014 1.00 94.44 104 PRO A CA 1
ATOM 758 C C . PRO A 1 104 ? 2.355 1.068 14.704 1.00 94.44 104 PRO A C 1
ATOM 760 O O . PRO A 1 104 ? 1.325 1.439 14.136 1.00 94.44 104 PRO A O 1
ATOM 763 N N . ALA A 1 105 ? 2.366 0.667 15.975 1.00 91.88 105 ALA A N 1
ATOM 764 C CA . ALA A 1 105 ? 1.196 0.712 16.846 1.00 91.88 105 ALA A CA 1
ATOM 765 C C . ALA A 1 105 ? 0.609 2.127 16.954 1.00 91.88 105 ALA A C 1
ATOM 767 O O . ALA A 1 105 ? 1.349 3.111 16.926 1.00 91.88 105 ALA A O 1
ATOM 768 N N . ASN A 1 106 ? -0.709 2.228 17.152 1.00 92.44 106 ASN A N 1
ATOM 769 C CA . ASN A 1 106 ? -1.440 3.494 17.309 1.00 92.44 106 ASN A CA 1
ATOM 770 C C . ASN A 1 106 ? -1.353 4.442 16.097 1.00 92.44 106 ASN A C 1
ATOM 772 O O . ASN A 1 106 ? -1.662 5.626 16.216 1.00 92.44 106 ASN A O 1
ATOM 776 N N . THR A 1 107 ? -0.953 3.933 14.927 1.00 93.94 107 THR A N 1
ATOM 777 C CA . THR A 1 107 ? -1.015 4.685 13.662 1.00 93.94 107 THR A CA 1
ATOM 778 C C . THR A 1 107 ? -2.464 4.878 13.204 1.00 93.94 107 THR A C 1
ATOM 780 O O . THR A 1 107 ? -2.813 5.900 12.613 1.00 93.94 107 THR A O 1
ATOM 783 N N . LEU A 1 108 ? -3.325 3.899 13.496 1.00 93.44 108 LEU A N 1
ATOM 784 C CA . LEU A 1 108 ? -4.746 3.914 13.155 1.00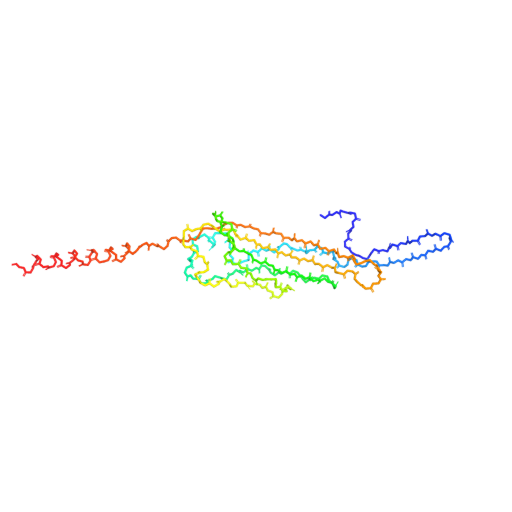 93.44 108 LEU A CA 1
ATOM 785 C C . LEU A 1 108 ? -5.610 4.185 14.391 1.00 93.44 108 LEU A C 1
ATOM 787 O O . LEU A 1 108 ? -5.165 4.060 15.529 1.00 93.44 108 LEU A O 1
ATOM 791 N N . GLN A 1 109 ? -6.875 4.523 14.158 1.00 92.50 109 GLN A N 1
ATOM 792 C CA . GLN A 1 109 ? -7.898 4.628 15.194 1.00 92.50 109 GLN A CA 1
ATOM 793 C C . GLN A 1 109 ? -8.781 3.379 15.180 1.00 92.50 109 GLN A C 1
ATOM 795 O O . GLN A 1 109 ? -8.995 2.770 14.133 1.00 92.50 109 GLN A O 1
ATOM 800 N N . ALA A 1 110 ? -9.303 3.012 16.347 1.00 91.94 110 ALA A N 1
ATOM 801 C CA . ALA A 1 110 ? -10.258 1.921 16.503 1.00 91.94 110 ALA A CA 1
ATOM 802 C C . ALA A 1 110 ? -11.610 2.227 15.833 1.00 91.94 110 ALA A C 1
ATOM 804 O O . ALA A 1 110 ? -12.051 3.379 15.813 1.00 91.94 110 ALA A O 1
ATOM 805 N N . GLY A 1 111 ? -12.283 1.189 15.328 1.00 90.00 111 GLY A N 1
ATOM 806 C CA . GLY A 1 111 ? -13.612 1.290 14.719 1.00 90.00 111 GLY A CA 1
ATOM 807 C C . GLY A 1 111 ? -13.683 2.121 13.440 1.00 90.00 111 GLY A C 1
ATOM 808 O O . GLY A 1 111 ? -14.752 2.638 13.114 1.00 90.00 111 GLY A O 1
ATOM 809 N N . ARG A 1 112 ? -12.560 2.301 12.739 1.00 91.56 112 ARG A N 1
ATOM 810 C CA . ARG A 1 112 ? -12.483 3.105 11.515 1.00 91.56 112 ARG A CA 1
ATOM 811 C C . ARG A 1 112 ? -12.193 2.252 10.298 1.00 91.56 112 ARG A C 1
ATOM 813 O O . ARG A 1 112 ? -11.483 1.254 10.386 1.00 91.56 112 ARG A O 1
ATOM 820 N N . THR A 1 113 ? -12.730 2.691 9.164 1.00 92.19 113 THR A N 1
ATOM 821 C CA . THR A 1 113 ? -12.466 2.090 7.858 1.00 92.19 113 THR A CA 1
ATOM 822 C C . THR A 1 113 ? -11.318 2.814 7.169 1.00 92.19 113 THR A C 1
ATOM 824 O O . THR A 1 113 ? -11.304 4.044 7.075 1.00 92.19 113 THR A O 1
ATOM 827 N N . TYR A 1 114 ? -10.376 2.029 6.668 1.00 91.94 114 TYR A N 1
ATOM 828 C CA . TYR A 1 114 ? -9.189 2.473 5.961 1.00 91.94 114 TYR A CA 1
ATOM 829 C C . TYR A 1 114 ? -9.107 1.802 4.598 1.00 91.94 114 TYR A C 1
ATOM 831 O O . TYR A 1 114 ? -9.545 0.666 4.436 1.00 91.94 114 TYR A O 1
ATOM 839 N N . GLN A 1 115 ? -8.500 2.485 3.638 1.00 90.75 115 GLN A N 1
ATOM 840 C CA . GLN A 1 115 ? -8.120 1.922 2.353 1.00 90.75 115 GLN A CA 1
ATOM 841 C C . GLN A 1 115 ? -6.607 1.747 2.340 1.00 90.75 115 GLN A C 1
ATOM 843 O O . GLN A 1 115 ? -5.873 2.683 2.648 1.00 90.75 115 GLN A O 1
ATOM 848 N N . PHE A 1 116 ? -6.126 0.567 1.963 1.00 87.44 116 PHE A N 1
ATOM 849 C CA . PHE A 1 116 ? -4.722 0.390 1.628 1.00 87.44 116 PHE A CA 1
ATOM 850 C C . PHE A 1 116 ? -4.511 0.501 0.120 1.00 87.44 116 PHE A C 1
ATOM 852 O O . PHE A 1 116 ? -5.350 0.083 -0.691 1.00 87.44 116 PHE A O 1
ATOM 859 N N . GLN A 1 117 ? -3.361 1.043 -0.258 1.00 86.88 117 GLN A N 1
ATOM 860 C CA . GLN A 1 117 ? -2.925 1.166 -1.641 1.00 86.88 117 GLN A CA 1
ATOM 861 C C . GLN A 1 117 ? -1.475 0.722 -1.753 1.00 86.88 117 GLN A C 1
ATOM 863 O O . GLN A 1 117 ? -0.599 1.202 -1.038 1.00 86.88 117 GLN A O 1
ATOM 868 N N . PHE A 1 118 ? -1.224 -0.197 -2.670 1.00 82.19 118 PHE A N 1
ATOM 869 C CA . PHE A 1 118 ? 0.091 -0.726 -2.963 1.00 82.19 118 PHE A CA 1
ATOM 870 C C . PHE A 1 118 ? 0.459 -0.357 -4.395 1.00 82.19 118 PHE A C 1
ATOM 872 O O . PHE A 1 118 ? -0.153 -0.857 -5.342 1.00 82.19 118 PHE A O 1
ATOM 879 N N . TYR A 1 119 ? 1.454 0.512 -4.543 1.00 83.69 119 TYR A N 1
ATOM 880 C CA . TYR A 1 119 ? 1.984 0.943 -5.827 1.00 83.69 119 TYR A CA 1
ATOM 881 C C . TYR A 1 119 ? 3.310 0.239 -6.104 1.00 83.69 119 TYR A C 1
ATOM 883 O O . TYR A 1 119 ? 4.257 0.365 -5.328 1.00 83.69 119 TYR A O 1
ATOM 891 N N . LEU A 1 120 ? 3.394 -0.450 -7.240 1.00 81.75 120 LEU A N 1
ATOM 892 C CA . LEU A 1 120 ? 4.661 -0.894 -7.818 1.00 81.75 120 LEU A CA 1
ATOM 893 C C . LEU A 1 120 ? 4.975 -0.019 -9.022 1.00 81.75 120 LEU A C 1
ATOM 895 O O . LEU A 1 120 ? 4.363 -0.177 -10.080 1.00 81.75 120 LEU A O 1
ATOM 899 N N . GLY A 1 121 ? 5.918 0.897 -8.843 1.00 80.75 121 GLY A N 1
ATOM 900 C CA . GLY A 1 121 ? 6.521 1.659 -9.922 1.00 80.75 121 GLY A CA 1
ATOM 901 C C . GLY A 1 121 ? 7.670 0.873 -10.537 1.00 80.75 121 GL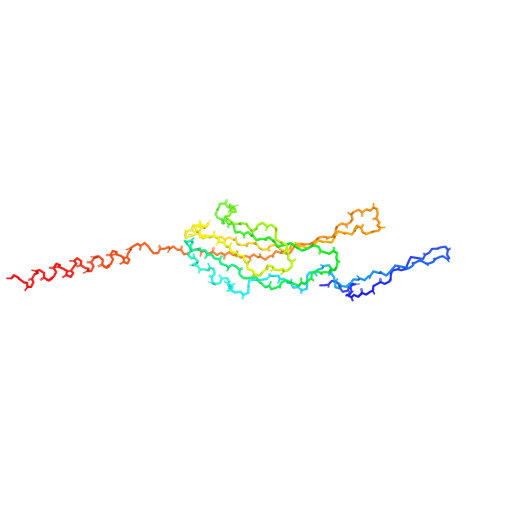Y A C 1
ATOM 902 O O . GLY A 1 121 ? 8.495 0.296 -9.830 1.00 80.75 121 GLY A O 1
ATOM 903 N N . ASN A 1 122 ? 7.736 0.865 -11.856 1.00 75.56 122 ASN A N 1
ATOM 904 C CA . ASN A 1 122 ? 8.856 0.317 -12.601 1.00 75.56 122 ASN A CA 1
ATOM 905 C C . ASN A 1 122 ? 9.162 1.291 -13.735 1.00 75.56 122 ASN A C 1
ATOM 907 O O . ASN A 1 122 ? 8.264 1.703 -14.478 1.00 75.56 122 ASN A O 1
ATOM 911 N N . ARG A 1 123 ? 10.421 1.716 -13.794 1.00 76.25 123 ARG A N 1
ATOM 912 C CA . ARG A 1 123 ? 10.891 2.777 -14.666 1.00 76.25 123 ARG A CA 1
ATOM 913 C C . ARG A 1 123 ? 12.188 2.366 -15.344 1.00 76.25 123 ARG A C 1
ATOM 915 O O . ARG A 1 123 ? 13.150 1.985 -14.689 1.00 76.25 123 ARG A O 1
ATOM 922 N N . VAL A 1 124 ? 12.212 2.502 -16.661 1.00 70.69 124 VAL A N 1
ATOM 923 C CA . VAL A 1 124 ? 13.406 2.358 -17.491 1.00 70.69 124 VAL A CA 1
ATOM 924 C C . VAL A 1 124 ? 13.789 3.743 -17.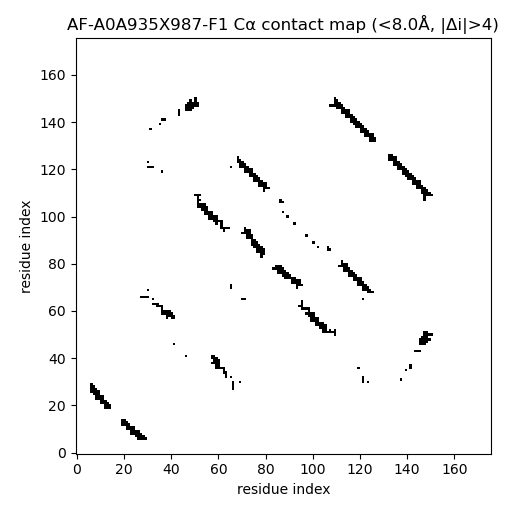987 1.00 70.69 124 VAL A C 1
ATOM 926 O O . VAL A 1 124 ? 13.048 4.345 -18.768 1.00 70.69 124 VAL A O 1
ATOM 929 N N . ASP A 1 125 ? 14.944 4.240 -17.554 1.00 64.19 125 ASP A N 1
ATOM 930 C CA . ASP A 1 125 ? 15.537 5.452 -18.115 1.00 64.19 125 ASP A CA 1
ATOM 931 C C . ASP A 1 125 ? 16.465 5.049 -19.274 1.00 64.19 125 ASP A C 1
ATOM 933 O O . ASP A 1 125 ? 17.585 4.576 -19.073 1.00 64.19 125 ASP A O 1
ATOM 937 N N . LEU A 1 126 ? 16.004 5.219 -20.519 1.00 58.81 126 LEU A N 1
ATOM 938 C CA . LEU A 1 126 ? 16.763 4.871 -21.726 1.00 58.81 126 LEU A CA 1
ATOM 939 C C . LEU A 1 126 ? 17.819 5.950 -22.005 1.00 58.81 126 LEU A C 1
ATOM 941 O O . LEU A 1 126 ? 17.668 6.765 -22.912 1.00 58.81 126 LEU A O 1
ATOM 945 N N . THR A 1 127 ? 18.879 6.009 -21.202 1.00 55.00 127 THR A N 1
ATOM 946 C CA . THR A 1 127 ? 19.906 7.063 -21.322 1.00 55.00 127 THR A CA 1
ATOM 947 C C . THR A 1 127 ? 21.216 6.611 -21.955 1.00 55.00 127 THR A C 1
ATOM 949 O O . THR A 1 127 ? 22.131 7.420 -22.061 1.00 55.00 127 THR A O 1
ATOM 952 N N . ALA A 1 128 ? 21.325 5.370 -22.438 1.00 49.88 128 ALA A N 1
ATOM 953 C CA . ALA A 1 128 ? 22.626 4.888 -22.888 1.00 49.88 128 ALA A CA 1
ATOM 954 C C . ALA A 1 128 ? 23.127 5.509 -24.207 1.00 49.88 128 ALA A C 1
ATOM 956 O O . ALA A 1 128 ? 24.325 5.731 -24.276 1.00 49.88 128 ALA A O 1
ATOM 957 N N . ASP A 1 129 ? 22.291 5.836 -25.214 1.00 49.44 129 ASP A N 1
ATOM 958 C CA . ASP A 1 129 ? 22.877 6.185 -26.532 1.00 49.44 129 ASP A CA 1
ATOM 959 C C . ASP A 1 129 ? 22.123 7.120 -27.500 1.00 49.44 129 ASP A C 1
ATOM 961 O O . ASP A 1 129 ? 22.628 7.341 -28.594 1.00 49.44 129 ASP A O 1
ATOM 965 N N . ASN A 1 130 ? 20.974 7.736 -27.191 1.00 44.47 130 ASN A N 1
ATOM 966 C CA . ASN A 1 130 ? 20.385 8.701 -28.142 1.00 44.47 130 ASN A CA 1
ATOM 967 C C . ASN A 1 130 ? 19.596 9.829 -27.467 1.00 44.47 130 ASN A C 1
ATOM 969 O O . ASN A 1 130 ? 18.481 9.612 -27.016 1.00 44.47 130 ASN A O 1
ATOM 973 N N . ALA A 1 131 ? 20.223 11.012 -27.441 1.00 44.94 131 ALA A N 1
ATOM 974 C CA . ALA A 1 131 ? 19.797 12.427 -27.384 1.00 44.94 131 ALA A CA 1
ATOM 975 C C . ALA A 1 131 ? 18.345 12.893 -27.071 1.00 44.94 131 ALA A C 1
ATOM 977 O O . ALA A 1 131 ? 18.091 14.096 -27.105 1.00 44.94 131 ALA A O 1
ATOM 978 N N . ALA A 1 132 ? 17.395 12.040 -26.712 1.00 48.59 132 ALA A N 1
ATOM 979 C CA . ALA A 1 132 ? 16.086 12.420 -26.201 1.00 48.59 132 ALA A CA 1
ATOM 980 C C . ALA A 1 132 ? 15.776 11.502 -25.019 1.00 48.59 132 ALA A C 1
ATOM 982 O O . ALA A 1 132 ? 15.591 10.306 -25.212 1.00 48.59 132 ALA A O 1
ATOM 983 N N . GLY A 1 133 ? 15.771 12.055 -23.801 1.00 53.00 133 GLY A N 1
ATOM 984 C CA . GLY A 1 133 ? 15.525 11.333 -22.549 1.00 53.00 133 GLY A CA 1
ATOM 985 C C . GLY A 1 133 ? 14.163 10.641 -22.526 1.00 53.00 133 GLY A C 1
ATOM 986 O O . GLY A 1 133 ? 13.194 11.164 -21.978 1.00 53.00 133 GLY A O 1
ATOM 987 N N . ALA A 1 134 ? 14.089 9.466 -23.141 1.00 53.09 134 ALA A N 1
ATOM 988 C CA . ALA A 1 134 ? 12.912 8.628 -23.167 1.00 53.09 134 ALA A CA 1
ATOM 989 C C . ALA A 1 134 ? 12.906 7.779 -21.894 1.00 53.09 134 ALA A C 1
ATOM 991 O O . ALA A 1 134 ? 13.701 6.857 -21.730 1.00 53.09 134 ALA A O 1
ATOM 992 N N . SER A 1 135 ? 12.002 8.112 -20.980 1.00 58.34 135 SER A N 1
ATOM 993 C CA . SER A 1 135 ? 11.669 7.264 -19.841 1.00 58.34 135 SER A CA 1
ATOM 994 C C . SER A 1 135 ? 10.401 6.496 -20.180 1.00 58.34 135 SER A C 1
ATOM 996 O O . SER A 1 135 ? 9.401 7.095 -20.581 1.00 58.34 135 SER A O 1
ATOM 998 N N . GLN A 1 136 ? 10.409 5.185 -19.970 1.00 57.59 136 GLN A N 1
ATOM 999 C CA . GLN A 1 136 ? 9.190 4.387 -19.947 1.00 57.59 136 GLN A CA 1
ATOM 1000 C C . GLN A 1 136 ? 8.926 3.970 -18.508 1.00 57.59 136 GLN A C 1
ATOM 1002 O O . GLN A 1 136 ? 9.791 3.394 -17.859 1.00 57.59 136 GLN A O 1
ATOM 1007 N N . GLY A 1 137 ? 7.737 4.285 -18.007 1.00 64.44 137 GLY A N 1
ATOM 1008 C CA . GLY A 1 137 ? 7.331 3.910 -16.664 1.00 64.44 137 GLY A CA 1
ATOM 1009 C C . GLY A 1 137 ? 5.916 3.368 -16.659 1.00 64.44 137 GLY A C 1
ATOM 1010 O O . GLY A 1 137 ? 5.073 3.789 -17.453 1.00 64.44 137 GLY A O 1
ATOM 1011 N N . PHE A 1 138 ? 5.652 2.441 -15.756 1.00 64.88 138 PHE A N 1
ATOM 1012 C CA . PHE A 1 138 ? 4.300 2.021 -15.438 1.00 64.88 138 PHE A CA 1
ATOM 1013 C C . PHE A 1 138 ? 4.177 1.823 -13.933 1.00 64.88 138 PHE A C 1
ATOM 1015 O O . PHE A 1 138 ? 5.153 1.552 -13.229 1.00 64.88 138 PHE A O 1
ATOM 1022 N N . THR A 1 139 ? 2.944 1.956 -13.463 1.00 71.06 139 THR A N 1
ATOM 1023 C CA . THR A 1 139 ? 2.603 1.780 -12.061 1.00 71.06 139 THR A CA 1
ATOM 1024 C C . THR A 1 139 ? 1.474 0.772 -11.969 1.00 71.06 139 THR A C 1
ATOM 1026 O O . THR A 1 139 ? 0.421 0.964 -12.578 1.00 71.06 139 THR A O 1
ATOM 1029 N N . LEU A 1 140 ? 1.690 -0.306 -11.224 1.00 71.69 140 LEU A N 1
ATOM 1030 C CA . LEU A 1 140 ? 0.624 -1.229 -10.847 1.00 71.69 140 LEU A CA 1
ATOM 1031 C C . LEU A 1 140 ? 0.052 -0.795 -9.502 1.00 71.69 140 LEU A C 1
ATOM 1033 O O . LEU A 1 140 ? 0.813 -0.429 -8.610 1.00 71.69 140 LEU A O 1
ATOM 1037 N N . LEU A 1 141 ? -1.273 -0.847 -9.373 1.00 76.75 141 LEU A N 1
ATOM 1038 C CA . LEU A 1 141 ? -1.991 -0.519 -8.146 1.00 76.75 141 LEU A CA 1
ATOM 1039 C C . LEU A 1 141 ? -2.798 -1.730 -7.682 1.00 76.75 141 LEU A C 1
ATOM 1041 O O . LEU A 1 141 ? -3.679 -2.204 -8.400 1.00 76.75 141 LEU A O 1
ATOM 1045 N N . THR A 1 142 ? -2.532 -2.170 -6.458 1.00 78.06 142 THR A N 1
ATOM 1046 C CA . THR A 1 142 ? -3.375 -3.111 -5.714 1.00 78.06 142 THR A CA 1
ATOM 1047 C C . THR A 1 142 ? -4.004 -2.362 -4.543 1.00 78.06 142 THR A C 1
ATOM 1049 O O . THR A 1 142 ? -3.319 -1.624 -3.839 1.00 78.06 142 THR A O 1
ATOM 1052 N N . THR A 1 143 ? -5.306 -2.525 -4.316 1.00 83.44 143 THR A N 1
ATOM 1053 C CA . THR A 1 143 ? -6.021 -1.810 -3.251 1.00 83.44 143 THR A CA 1
ATOM 1054 C C . THR A 1 143 ? -7.070 -2.691 -2.582 1.00 83.44 143 THR A C 1
ATOM 1056 O O . THR A 1 143 ? -7.547 -3.660 -3.174 1.00 83.44 143 THR A O 1
ATOM 1059 N N . GLY A 1 144 ? -7.418 -2.348 -1.347 1.00 82.81 144 GLY A N 1
ATOM 1060 C CA . GLY A 1 144 ? -8.524 -2.925 -0.597 1.00 82.81 144 GLY A CA 1
ATOM 1061 C C . GLY A 1 144 ? -8.866 -2.054 0.607 1.00 82.81 144 GLY A C 1
ATOM 1062 O O . GLY A 1 144 ? -8.122 -1.136 0.947 1.00 82.81 144 GLY A O 1
ATOM 1063 N N . GLU A 1 145 ? -9.991 -2.341 1.249 1.00 86.19 145 GLU A N 1
ATOM 1064 C CA . GLU A 1 145 ? -10.480 -1.608 2.420 1.00 86.19 145 GLU A CA 1
ATOM 1065 C C . GLU A 1 145 ? -10.581 -2.514 3.649 1.00 86.19 145 GLU A C 1
ATOM 1067 O O . GLU A 1 145 ? -10.903 -3.687 3.543 1.00 86.19 145 GLU A O 1
ATOM 1072 N N . PHE A 1 146 ? -10.342 -2.004 4.848 1.00 85.81 146 PHE A N 1
ATOM 1073 C CA . PHE A 1 146 ? -10.525 -2.782 6.071 1.00 85.81 146 PHE A CA 1
ATOM 1074 C C . PHE A 1 146 ? -10.994 -1.909 7.220 1.00 85.81 146 PHE A C 1
ATOM 1076 O O . PHE A 1 146 ? -10.733 -0.707 7.246 1.00 85.81 146 PHE A O 1
ATOM 1083 N N . THR A 1 147 ? -11.682 -2.521 8.181 1.00 89.31 147 THR A N 1
ATOM 1084 C CA . THR A 1 147 ? -12.152 -1.834 9.384 1.00 89.31 147 THR A CA 1
ATOM 1085 C C . THR A 1 147 ? -11.410 -2.360 10.606 1.00 89.31 147 THR A C 1
ATOM 1087 O O . THR A 1 147 ? -11.343 -3.570 10.830 1.00 89.31 147 THR A O 1
ATOM 1090 N N . THR A 1 148 ? -10.848 -1.454 11.406 1.00 89.19 148 THR A N 1
ATOM 1091 C CA . THR A 1 148 ? -10.189 -1.799 12.672 1.00 89.19 148 THR A CA 1
ATOM 1092 C C . THR A 1 148 ? -11.207 -2.233 13.722 1.00 89.19 148 THR A C 1
ATOM 1094 O O . THR A 1 148 ? -12.352 -1.769 13.730 1.00 89.19 148 THR A O 1
ATOM 1097 N N . ALA A 1 149 ? -10.796 -3.110 14.640 1.00 86.75 149 ALA A N 1
ATOM 1098 C CA . ALA A 1 149 ? -11.639 -3.490 15.766 1.00 86.75 149 ALA A CA 1
ATOM 1099 C C . ALA A 1 149 ? -11.984 -2.268 16.624 1.00 86.75 149 ALA A C 1
ATOM 1101 O O . ALA A 1 149 ? -11.215 -1.308 16.740 1.00 86.75 149 ALA A O 1
ATOM 1102 N N . VAL A 1 150 ? -13.169 -2.313 17.228 1.00 84.62 150 VAL A N 1
ATOM 1103 C CA . VAL A 1 150 ? -13.501 -1.472 18.374 1.00 84.62 150 VAL A CA 1
ATOM 1104 C C . VAL A 1 150 ? -13.104 -2.291 19.597 1.00 84.62 150 VAL A C 1
ATOM 1106 O O . VAL A 1 150 ? -13.743 -3.322 19.815 1.00 84.62 150 VAL A O 1
ATOM 1109 N N . PRO A 1 151 ? -12.086 -1.880 20.381 1.00 72.56 151 PRO A N 1
ATOM 1110 C CA . PRO A 1 151 ? -11.787 -2.533 21.643 1.00 72.56 151 PRO A CA 1
ATOM 1111 C C . PRO A 1 151 ? -13.074 -2.611 22.449 1.00 72.56 151 PRO A C 1
ATOM 1113 O O . PRO A 1 151 ? -13.758 -1.592 22.610 1.00 72.56 151 PRO A O 1
ATOM 1116 N N . GLU A 1 152 ? -13.443 -3.809 22.907 1.00 68.56 152 GLU A N 1
ATOM 1117 C CA . GLU A 1 152 ? -14.611 -3.927 23.767 1.00 68.56 152 GLU A CA 1
ATOM 1118 C C . GLU A 1 152 ? -14.410 -2.961 24.942 1.00 68.56 152 GLU A C 1
ATOM 1120 O O . GLU A 1 152 ? -13.354 -2.997 25.589 1.00 68.56 152 GLU A O 1
ATOM 1125 N N . PRO A 1 153 ? -15.381 -2.067 25.224 1.00 58.09 153 PRO A N 1
ATOM 1126 C CA . PRO A 1 153 ? -15.327 -1.277 26.438 1.00 58.09 153 PRO A CA 1
ATOM 1127 C C . PRO A 1 153 ? -15.143 -2.238 27.605 1.00 58.09 153 PRO A C 1
ATOM 1129 O O . PRO A 1 153 ? -15.561 -3.394 27.522 1.00 58.09 153 PRO A O 1
ATOM 1132 N N . GLU A 1 154 ? -14.589 -1.758 28.712 1.00 61.88 154 GLU A N 1
ATOM 1133 C CA . GLU A 1 154 ? -14.333 -2.501 29.951 1.00 61.88 154 GLU A CA 1
ATOM 1134 C C . GLU A 1 154 ? -15.555 -3.238 30.554 1.00 61.88 154 GLU A C 1
ATOM 1136 O O . GLU A 1 154 ? -15.495 -3.686 31.688 1.00 61.88 154 GLU A O 1
ATOM 1141 N N . THR A 1 155 ? -16.668 -3.399 29.838 1.00 56.16 155 THR A N 1
ATOM 1142 C CA . THR A 1 155 ? -17.781 -4.322 30.054 1.00 56.16 155 THR A CA 1
ATOM 1143 C C . THR A 1 155 ? -17.344 -5.665 30.629 1.00 56.16 155 THR A C 1
ATOM 1145 O O . THR A 1 155 ? -17.994 -6.132 31.553 1.00 56.16 155 THR A O 1
ATOM 1148 N N . VAL A 1 156 ? -16.226 -6.261 30.197 1.00 55.00 156 VAL A N 1
ATOM 1149 C CA . VAL A 1 156 ? -15.692 -7.483 30.831 1.00 55.00 156 VAL A CA 1
ATOM 1150 C C . VAL A 1 156 ? -15.204 -7.204 32.262 1.00 55.00 156 VAL A C 1
ATOM 1152 O O . VAL A 1 156 ? -15.566 -7.920 33.195 1.00 55.00 156 VAL A O 1
ATOM 1155 N N . GLY A 1 157 ? -14.454 -6.121 32.471 1.00 57.09 157 GLY A N 1
ATOM 1156 C CA . GLY A 1 157 ? -14.026 -5.652 33.793 1.00 57.09 157 GLY A CA 1
ATOM 1157 C C . GLY A 1 157 ? -15.196 -5.266 34.707 1.00 57.09 157 GLY A C 1
ATOM 1158 O O . GLY A 1 157 ? -15.206 -5.639 35.878 1.00 57.09 157 GLY A O 1
ATOM 1159 N N . LEU A 1 158 ? -16.229 -4.611 34.174 1.00 60.94 158 LEU A N 1
ATOM 1160 C CA . LEU A 1 158 ? -17.478 -4.282 34.866 1.00 60.94 158 LEU A CA 1
ATOM 1161 C C . LEU A 1 158 ? -18.336 -5.522 35.139 1.00 60.94 158 LEU A C 1
ATOM 1163 O O . LEU A 1 158 ? -19.005 -5.571 36.168 1.00 60.94 158 LEU A O 1
ATOM 1167 N N . MET A 1 159 ? -18.303 -6.543 34.281 1.00 60.94 159 MET A N 1
ATOM 1168 C CA . MET A 1 159 ? -19.001 -7.811 34.504 1.00 60.94 159 MET A CA 1
ATOM 1169 C C . MET A 1 159 ? -18.325 -8.608 35.624 1.00 60.94 159 MET A C 1
ATOM 1171 O O . MET A 1 159 ? -19.012 -9.091 36.524 1.00 60.94 159 MET A O 1
ATOM 1175 N N . PHE A 1 160 ? -16.989 -8.667 35.658 1.00 59.44 160 PHE A N 1
ATOM 1176 C CA . PHE A 1 160 ? -16.249 -9.281 36.766 1.00 59.44 160 PHE A CA 1
ATOM 1177 C C . PHE A 1 160 ? -16.351 -8.478 38.067 1.00 59.44 160 PHE A C 1
ATOM 1179 O O . PHE A 1 160 ? -16.552 -9.068 39.129 1.00 59.44 160 PHE A O 1
ATOM 1186 N N . ALA A 1 161 ? -16.286 -7.147 38.009 1.00 63.50 161 ALA A N 1
ATOM 1187 C CA . ALA A 1 161 ? -16.500 -6.294 39.175 1.00 63.50 161 ALA A CA 1
ATOM 1188 C C . ALA A 1 161 ? -17.945 -6.406 39.692 1.00 63.50 161 ALA A C 1
ATOM 1190 O O . ALA A 1 161 ? -18.163 -6.564 40.892 1.00 63.50 161 ALA A O 1
ATOM 1191 N N . GLY A 1 162 ? -18.935 -6.413 38.797 1.00 61.41 162 GLY A N 1
ATOM 1192 C CA . GLY A 1 162 ? -20.352 -6.568 39.126 1.00 61.41 162 GLY A CA 1
ATOM 1193 C C . GLY A 1 162 ? -20.667 -7.925 39.758 1.00 61.41 162 GLY A C 1
ATOM 1194 O O . GLY A 1 162 ? -21.318 -7.981 40.803 1.00 61.41 162 GLY A O 1
ATOM 1195 N N . LEU A 1 163 ? -20.144 -9.018 39.193 1.00 66.94 163 LEU A N 1
ATOM 1196 C CA . LEU A 1 163 ? -20.277 -10.364 39.763 1.00 66.94 163 LEU A CA 1
ATOM 1197 C C . LEU A 1 163 ? -19.505 -10.512 41.084 1.00 66.94 163 LEU A C 1
ATOM 1199 O O . LEU A 1 163 ? -20.000 -11.153 42.012 1.00 66.94 163 LEU A O 1
ATOM 1203 N N . GLY A 1 164 ? -18.337 -9.878 41.214 1.00 66.56 164 GLY A N 1
ATOM 1204 C CA . GLY A 1 164 ? -17.552 -9.856 42.450 1.00 66.56 164 GLY A CA 1
ATOM 1205 C C . GLY A 1 164 ? -18.264 -9.136 43.600 1.00 66.56 164 GLY A C 1
ATOM 1206 O O . GLY A 1 164 ? -18.311 -9.650 44.721 1.00 66.56 164 GLY A O 1
ATOM 1207 N N . VAL A 1 165 ? -18.891 -7.987 43.326 1.00 68.75 165 VAL A N 1
ATOM 1208 C CA . VAL A 1 165 ? -19.686 -7.234 44.312 1.00 68.75 165 VAL A CA 1
ATOM 1209 C C . VAL A 1 165 ? -20.954 -8.001 44.706 1.00 68.75 165 VAL A C 1
ATOM 1211 O O . VAL A 1 165 ? -21.268 -8.090 45.896 1.00 68.75 165 VAL A O 1
ATOM 1214 N N . LEU A 1 166 ? -21.648 -8.629 43.750 1.00 67.38 166 LEU A N 1
ATOM 1215 C CA . LEU A 1 166 ? -22.814 -9.482 44.023 1.00 67.38 166 LEU A CA 1
ATOM 1216 C C . LEU A 1 166 ? -22.449 -10.721 44.855 1.00 67.38 166 LEU A C 1
ATOM 1218 O O . LEU A 1 166 ? -23.145 -11.040 45.821 1.00 67.38 166 LEU A O 1
ATOM 1222 N N . GLY A 1 167 ? -21.333 -11.383 44.545 1.00 70.81 167 GLY A N 1
ATOM 1223 C CA . GLY A 1 167 ? -20.829 -12.522 45.316 1.00 70.81 167 GLY A CA 1
ATOM 1224 C C . GLY A 1 167 ? -20.464 -12.150 46.758 1.00 70.81 167 GLY A C 1
ATOM 1225 O O . GLY A 1 167 ? -20.819 -12.868 47.696 1.00 70.81 167 GLY A O 1
ATOM 1226 N N . ALA A 1 168 ? -19.823 -10.996 46.966 1.00 68.62 168 ALA A N 1
ATOM 1227 C CA . ALA A 1 168 ? -19.497 -10.490 48.301 1.00 68.62 168 ALA A CA 1
ATOM 1228 C C . ALA A 1 168 ? -20.748 -10.084 49.107 1.00 68.62 168 ALA A C 1
ATOM 1230 O O . ALA A 1 168 ? -20.816 -10.339 50.313 1.00 68.62 168 ALA A O 1
ATOM 1231 N N . ALA A 1 169 ? -21.756 -9.498 48.453 1.00 68.56 169 ALA A N 1
ATOM 1232 C CA . ALA A 1 169 ? -23.023 -9.130 49.081 1.00 68.56 169 ALA A CA 1
ATOM 1233 C C . ALA A 1 169 ? -23.849 -10.360 49.496 1.00 68.56 169 ALA A C 1
ATOM 1235 O O . ALA A 1 169 ? -24.418 -10.383 50.589 1.00 68.56 169 ALA A O 1
ATOM 1236 N N . LEU A 1 170 ? -23.872 -11.410 48.669 1.00 66.81 170 LEU A N 1
ATOM 1237 C CA . LEU A 1 170 ? -24.556 -12.667 48.985 1.00 66.81 170 LEU A CA 1
ATOM 1238 C C . LEU A 1 170 ? -23.859 -13.434 50.118 1.00 66.81 170 LEU A C 1
ATOM 1240 O O . LEU A 1 170 ? -24.541 -13.947 51.002 1.00 66.81 170 LEU A O 1
ATOM 1244 N N . ARG A 1 171 ? -22.519 -13.432 50.172 1.00 65.62 171 ARG A N 1
ATOM 1245 C CA . ARG A 1 171 ? -21.749 -14.076 51.256 1.00 65.62 171 ARG A CA 1
ATOM 1246 C C . ARG A 1 171 ? -21.940 -13.407 52.621 1.00 65.62 171 ARG A C 1
ATOM 1248 O O . ARG A 1 171 ? -21.837 -14.073 53.645 1.00 65.62 171 ARG A O 1
ATOM 1255 N N . ARG A 1 172 ? -22.240 -12.104 52.655 1.00 59.09 172 ARG A N 1
ATOM 1256 C CA . ARG A 1 172 ? -22.554 -11.386 53.904 1.00 59.09 172 ARG A CA 1
ATOM 1257 C C . ARG A 1 172 ? -23.943 -11.709 54.460 1.00 59.09 172 ARG A C 1
ATOM 1259 O O . ARG A 1 172 ? -24.143 -11.547 55.656 1.00 59.09 172 ARG A O 1
ATOM 1266 N N . ARG A 1 173 ? -24.887 -12.174 53.632 1.00 56.31 173 ARG A N 1
ATOM 1267 C CA . ARG A 1 173 ? -26.262 -12.493 54.066 1.00 56.31 173 ARG A CA 1
ATOM 1268 C C . ARG A 1 173 ? -26.421 -13.891 54.663 1.00 56.31 173 ARG A C 1
ATOM 1270 O O . ARG A 1 173 ? -27.420 -14.134 55.320 1.00 56.31 173 ARG A O 1
ATOM 1277 N N . THR A 1 174 ? -25.465 -14.788 54.443 1.00 53.19 174 THR A N 1
ATOM 1278 C CA . THR A 1 174 ? -25.452 -16.147 55.014 1.00 53.19 174 THR A CA 1
ATOM 1279 C C . THR A 1 174 ? -24.628 -16.269 56.298 1.00 53.19 174 THR A C 1
ATOM 1281 O O . THR A 1 174 ? -24.618 -17.337 56.899 1.00 53.19 174 THR A O 1
ATOM 1284 N N . ALA A 1 175 ? -23.932 -15.205 56.715 1.00 52.19 175 ALA A N 1
ATOM 1285 C CA . ALA A 1 175 ? -23.086 -15.176 57.914 1.00 52.19 175 ALA A CA 1
ATOM 1286 C C . ALA A 1 175 ? -23.679 -14.353 59.081 1.00 52.19 175 ALA A C 1
ATOM 1288 O O . ALA A 1 175 ? -22.961 -14.065 60.037 1.00 52.19 175 ALA A O 1
ATOM 1289 N N . ALA A 1 176 ? -24.954 -13.966 58.993 1.00 45.78 176 ALA A N 1
ATOM 1290 C CA . ALA A 1 176 ? -25.740 -13.340 60.060 1.00 45.78 176 ALA A CA 1
ATOM 1291 C C . ALA A 1 176 ? -26.930 -14.245 60.393 1.00 45.78 176 ALA A C 1
ATOM 1293 O O . ALA A 1 176 ? -27.276 -14.326 61.590 1.00 45.78 176 ALA A O 1
#